Protein AF-A0AA90TBW1-F1 (afdb_monomer_lite)

pLDDT: mean 72.38, std 15.63, range [43.5, 90.69]

Sequence (102 aa):
MALRRPDPAGAGMTKAARPRGKLILTEPKKVPTLGRPVTGTAKTSTERGKAADEALVASGGMILNKLRLSPEAAAALKQLIDSDGTARDAIQQALIDRAKKV

Radius of gyration: 28.6 Å; chains: 1; bounding box: 70×71×63 Å

Structure (mmCIF, N/CA/C/O backbone):
data_AF-A0AA90TBW1-F1
#
_entry.id   AF-A0AA90TBW1-F1
#
loop_
_atom_site.group_PDB
_atom_site.id
_atom_site.type_symbol
_atom_site.label_atom_id
_atom_site.label_alt_id
_atom_site.label_comp_id
_atom_site.label_asym_id
_atom_site.label_entity_id
_atom_site.label_seq_id
_atom_site.pdbx_PDB_ins_code
_atom_site.Cartn_x
_atom_site.Cartn_y
_atom_site.Cartn_z
_atom_site.occupancy
_atom_site.B_iso_or_equiv
_atom_site.auth_seq_id
_atom_site.auth_comp_id
_atom_site.auth_asym_id
_atom_site.auth_atom_id
_atom_site.pdbx_PDB_model_num
ATOM 1 N N . MET A 1 1 ? -34.415 63.153 -15.811 1.00 43.50 1 MET A N 1
ATOM 2 C CA . MET A 1 1 ? -34.084 62.848 -17.218 1.00 43.50 1 MET A CA 1
ATOM 3 C C . MET A 1 1 ? -33.098 61.691 -17.209 1.00 43.50 1 MET A C 1
ATOM 5 O O . MET A 1 1 ? -32.067 61.848 -16.581 1.00 43.50 1 MET A O 1
ATOM 9 N N . ALA A 1 2 ? -33.508 60.537 -17.756 1.00 48.28 2 ALA A N 1
ATOM 10 C CA . ALA A 1 2 ? -32.704 59.490 -18.414 1.00 48.28 2 ALA A CA 1
ATOM 11 C C . ALA A 1 2 ? -31.243 59.237 -17.935 1.00 48.28 2 ALA A C 1
ATOM 13 O O . ALA A 1 2 ? -30.430 60.141 -17.977 1.00 48.28 2 ALA A O 1
ATOM 14 N N . LEU A 1 3 ? -30.769 58.033 -17.588 1.00 53.44 3 LEU A N 1
ATOM 15 C CA . LEU A 1 3 ? -31.216 56.670 -17.882 1.00 53.44 3 LEU A CA 1
ATOM 16 C C . LEU A 1 3 ? -30.546 55.668 -16.915 1.00 53.44 3 LEU A C 1
ATOM 18 O O . LEU A 1 3 ? -29.477 55.897 -16.360 1.00 53.44 3 LEU A O 1
ATOM 22 N N . ARG A 1 4 ? -31.253 54.555 -16.742 1.00 51.84 4 ARG A N 1
ATOM 23 C CA . ARG A 1 4 ? -31.024 53.379 -15.896 1.00 51.84 4 ARG A CA 1
ATOM 24 C C . ARG A 1 4 ? -29.643 52.726 -16.073 1.00 51.84 4 ARG A C 1
ATOM 26 O O . ARG A 1 4 ? -29.140 52.646 -17.187 1.00 51.84 4 ARG A O 1
ATOM 33 N N . ARG A 1 5 ? -29.123 52.122 -14.995 1.00 60.97 5 ARG A N 1
ATOM 34 C CA . ARG A 1 5 ? -28.163 51.005 -15.104 1.00 60.97 5 ARG A CA 1
ATOM 35 C C . ARG A 1 5 ? -28.836 49.813 -15.794 1.00 60.97 5 ARG A C 1
ATOM 37 O O . ARG A 1 5 ? -30.025 49.579 -15.561 1.00 60.97 5 ARG A O 1
ATOM 44 N N . PRO A 1 6 ? -28.074 49.057 -16.590 1.00 54.06 6 PRO A N 1
ATOM 45 C CA . PRO A 1 6 ? -27.876 47.654 -16.226 1.00 54.06 6 PRO A CA 1
ATOM 46 C C . PRO A 1 6 ? -26.441 47.156 -16.495 1.00 54.06 6 PRO A C 1
ATOM 48 O O . PRO A 1 6 ? -25.931 47.283 -17.602 1.00 54.06 6 PRO A O 1
ATOM 51 N N . ASP A 1 7 ? -25.830 46.513 -15.500 1.00 57.59 7 ASP A N 1
ATOM 52 C CA . ASP A 1 7 ? -25.017 45.309 -15.742 1.00 57.59 7 ASP A CA 1
ATOM 53 C C . ASP A 1 7 ? -26.019 44.166 -16.019 1.00 57.59 7 ASP A C 1
ATOM 55 O O . ASP A 1 7 ? -27.076 44.181 -15.372 1.00 57.59 7 ASP A O 1
ATOM 59 N N . PRO A 1 8 ? -25.778 43.184 -16.921 1.00 58.44 8 PRO A N 1
ATOM 60 C CA . PRO A 1 8 ? -24.635 42.274 -16.778 1.00 58.44 8 PRO A CA 1
ATOM 61 C C . PRO A 1 8 ? -24.112 41.599 -18.075 1.00 58.44 8 PRO A C 1
ATOM 63 O O . PRO A 1 8 ? -24.698 41.663 -19.148 1.00 58.44 8 PRO A O 1
ATOM 66 N N . ALA A 1 9 ? -23.046 40.817 -17.884 1.00 50.06 9 ALA A N 1
ATOM 67 C CA . ALA A 1 9 ? -22.708 39.601 -18.630 1.00 50.06 9 ALA A CA 1
ATOM 68 C C . ALA A 1 9 ? -22.185 39.722 -20.078 1.00 50.06 9 ALA A C 1
ATOM 70 O O . ALA A 1 9 ? -22.929 39.816 -21.045 1.00 50.06 9 ALA A O 1
ATOM 71 N N . GLY A 1 10 ? -20.881 39.447 -20.198 1.00 51.47 10 GLY A N 1
ATOM 72 C CA . GLY A 1 10 ? -20.390 38.442 -21.141 1.00 51.47 10 GLY A CA 1
ATOM 73 C C . GLY A 1 10 ? -19.922 38.950 -22.500 1.00 51.47 10 GLY A C 1
ATOM 74 O O . GLY A 1 10 ? -20.728 39.184 -23.384 1.00 51.47 10 GLY A O 1
ATOM 75 N N . ALA A 1 11 ? -18.604 38.965 -22.706 1.00 47.88 11 ALA A N 1
ATOM 76 C CA . ALA A 1 11 ? -17.986 38.440 -23.927 1.00 47.88 11 ALA A CA 1
ATOM 77 C C . ALA A 1 11 ? -16.457 38.498 -23.817 1.00 47.88 11 ALA A C 1
ATOM 79 O O . ALA A 1 11 ? -15.847 39.560 -23.845 1.00 47.88 11 ALA A O 1
ATOM 80 N N . GLY A 1 12 ? -15.842 37.319 -23.735 1.00 44.56 12 GLY A N 1
ATOM 81 C CA . GLY A 1 12 ? -14.586 37.052 -24.429 1.00 44.56 12 GLY A CA 1
ATOM 82 C C . GLY A 1 12 ? -13.345 37.810 -23.968 1.00 44.56 12 GLY A C 1
ATOM 83 O O . GLY A 1 12 ? -12.760 38.563 -24.738 1.00 44.56 12 GLY A O 1
ATOM 84 N N . MET A 1 13 ? -12.796 37.439 -22.810 1.00 51.56 13 MET A N 1
ATOM 85 C CA . MET A 1 13 ? -11.335 37.361 -22.716 1.00 51.56 13 MET A CA 1
ATOM 86 C C . MET A 1 13 ? -10.853 36.223 -23.632 1.00 51.56 13 MET A C 1
ATOM 88 O O . MET A 1 13 ? -10.554 35.120 -23.174 1.00 51.56 13 MET A O 1
ATOM 92 N N . THR A 1 14 ? -10.800 36.448 -24.948 1.00 52.12 14 THR A N 1
ATOM 93 C CA . THR A 1 14 ? -10.102 35.539 -25.861 1.00 52.12 14 THR A CA 1
ATOM 94 C C . THR A 1 14 ? -8.611 35.724 -25.630 1.00 52.12 14 THR A C 1
ATOM 96 O O . THR A 1 14 ? -7.961 36.588 -26.217 1.00 52.12 14 THR A O 1
ATOM 99 N N . LYS A 1 15 ? -8.061 34.916 -24.723 1.00 52.66 15 LYS A N 1
ATOM 100 C CA . LYS A 1 15 ? -6.620 34.725 -24.589 1.00 52.66 15 LYS A CA 1
ATOM 101 C C . LYS A 1 15 ? -6.135 34.201 -25.939 1.00 52.66 15 LYS A C 1
ATOM 103 O O . LYS A 1 15 ? -6.470 33.079 -26.313 1.00 52.66 15 LYS A O 1
ATOM 108 N N . ALA A 1 16 ? -5.435 35.055 -26.683 1.00 50.12 16 ALA A N 1
ATOM 109 C CA . ALA A 1 16 ? -4.906 34.760 -28.005 1.00 50.12 16 ALA A CA 1
ATOM 110 C C . ALA A 1 16 ? -4.299 33.351 -28.039 1.00 50.12 16 ALA A C 1
ATOM 112 O O . ALA A 1 16 ? -3.433 33.003 -27.227 1.00 50.12 16 ALA A O 1
ATOM 113 N N . ALA A 1 17 ? -4.796 32.538 -28.970 1.00 54.44 17 ALA A N 1
ATOM 114 C CA . ALA A 1 17 ? -4.221 31.253 -29.303 1.00 54.44 17 ALA A CA 1
ATOM 115 C C . ALA A 1 17 ? -2.739 31.466 -29.635 1.00 54.44 17 ALA A C 1
ATOM 117 O O . ALA A 1 17 ? -2.400 32.145 -30.602 1.00 54.44 17 ALA A O 1
ATOM 118 N N . ARG A 1 18 ? -1.843 30.907 -28.815 1.00 56.75 18 ARG A N 1
ATOM 119 C CA . ARG A 1 18 ? -0.427 30.823 -29.177 1.00 56.75 18 ARG A CA 1
ATOM 120 C C . ARG A 1 18 ? -0.348 29.940 -30.423 1.00 56.75 18 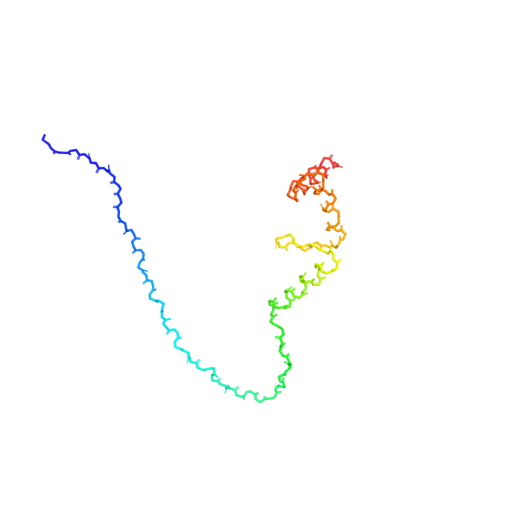ARG A C 1
ATOM 122 O O . ARG A 1 18 ? -0.772 28.784 -30.328 1.00 56.75 18 ARG A O 1
ATOM 129 N N . PRO A 1 19 ? 0.170 30.419 -31.566 1.00 53.47 19 PRO A N 1
ATOM 130 C CA . PRO A 1 19 ? 0.404 29.531 -32.689 1.00 53.47 19 PRO A CA 1
ATOM 131 C C . PRO A 1 19 ? 1.369 28.444 -32.209 1.00 53.47 19 PRO A C 1
ATOM 133 O O . PRO A 1 19 ? 2.465 28.741 -31.728 1.00 53.47 19 PRO A O 1
ATOM 136 N N . ARG A 1 20 ? 0.937 27.178 -32.279 1.00 61.06 20 ARG A N 1
ATOM 137 C CA . ARG A 1 20 ? 1.829 26.028 -32.122 1.00 61.06 20 ARG A CA 1
ATOM 138 C C . ARG A 1 20 ? 2.808 26.095 -33.283 1.00 61.06 20 ARG A C 1
ATOM 140 O O . ARG A 1 20 ? 2.514 25.617 -34.375 1.00 61.06 20 ARG A O 1
ATOM 147 N N . GLY A 1 21 ? 3.936 26.758 -33.036 1.00 48.19 21 GLY A N 1
ATOM 148 C CA . GLY A 1 21 ? 5.085 26.751 -33.918 1.00 48.19 21 GLY A CA 1
ATOM 149 C C . GLY A 1 21 ? 5.361 25.308 -34.303 1.00 48.19 21 GLY A C 1
ATOM 150 O O . GLY A 1 21 ? 5.607 24.456 -33.449 1.00 48.19 21 GLY A O 1
ATOM 151 N N . LYS A 1 22 ? 5.220 25.041 -35.596 1.00 56.44 22 LYS A N 1
ATOM 152 C CA . LYS A 1 22 ? 5.591 23.799 -36.252 1.00 56.44 22 LYS A CA 1
ATOM 153 C C . LYS A 1 22 ? 7.089 23.634 -35.987 1.00 56.44 22 LYS A C 1
ATOM 155 O O . LYS A 1 22 ? 7.893 24.297 -36.633 1.00 56.44 22 LYS A O 1
ATOM 160 N N . LEU A 1 23 ? 7.462 22.846 -34.977 1.00 48.88 23 LEU A N 1
ATOM 161 C CA . LEU A 1 23 ? 8.848 22.436 -34.777 1.00 48.88 23 LEU A CA 1
ATOM 162 C C . LEU A 1 23 ? 9.170 21.503 -35.936 1.00 48.88 23 LEU A C 1
ATOM 164 O O . LEU A 1 23 ? 8.814 20.327 -35.944 1.00 48.88 23 LEU A O 1
ATOM 168 N N . ILE A 1 24 ? 9.735 22.108 -36.973 1.00 48.06 24 ILE A N 1
ATOM 169 C CA . ILE A 1 24 ? 10.308 21.419 -38.111 1.00 48.06 24 ILE A CA 1
ATOM 170 C C . ILE A 1 24 ? 11.357 20.471 -37.533 1.00 48.06 24 ILE A C 1
ATOM 172 O O . ILE A 1 24 ? 12.211 20.880 -36.749 1.00 48.06 24 ILE A O 1
ATOM 176 N N . LEU A 1 25 ? 11.212 19.197 -37.883 1.00 55.00 25 LEU A N 1
ATOM 177 C CA . LEU A 1 25 ? 12.104 18.093 -37.571 1.00 55.00 25 LEU A CA 1
ATOM 178 C C . LEU A 1 25 ? 13.522 18.439 -38.054 1.00 55.00 25 LEU A C 1
ATOM 180 O O . LEU A 1 25 ? 13.876 18.163 -39.194 1.00 55.00 25 LEU A O 1
ATOM 184 N N . THR A 1 26 ? 14.329 19.087 -37.218 1.00 49.47 26 THR A N 1
ATOM 185 C CA . THR A 1 26 ? 15.767 19.199 -37.467 1.00 49.47 26 THR A CA 1
ATOM 186 C C . THR A 1 26 ? 16.428 17.972 -36.870 1.00 49.47 26 THR A C 1
ATOM 188 O O . THR A 1 26 ? 16.428 17.778 -35.653 1.00 49.47 26 THR A O 1
ATOM 191 N N . GLU A 1 27 ? 16.935 17.133 -37.762 1.00 59.56 27 GLU A N 1
ATOM 192 C CA . GLU A 1 27 ? 17.730 15.940 -37.499 1.00 59.56 27 GLU A CA 1
ATOM 193 C C . GLU A 1 27 ? 18.785 16.195 -36.403 1.00 59.56 27 GLU A C 1
ATOM 195 O O . GLU A 1 27 ? 19.454 17.237 -36.423 1.00 59.56 27 GLU A O 1
ATOM 200 N N . PRO A 1 28 ? 18.987 15.276 -35.440 1.00 54.31 28 PRO A N 1
ATOM 201 C CA . PRO A 1 28 ? 20.052 15.442 -34.468 1.00 54.31 28 PRO A CA 1
ATOM 202 C C . PRO A 1 28 ? 21.399 15.291 -35.182 1.00 54.31 28 PRO A C 1
ATOM 204 O O . PRO A 1 28 ? 21.797 14.202 -35.598 1.00 54.31 28 PRO A O 1
ATOM 207 N N . LYS A 1 29 ? 22.115 16.408 -35.318 1.00 50.16 29 LYS A N 1
ATOM 208 C CA . LYS A 1 29 ? 23.479 16.462 -35.844 1.00 50.16 29 LYS A CA 1
ATOM 209 C C . LYS A 1 29 ? 24.378 15.586 -34.961 1.00 50.16 29 LYS A C 1
ATOM 211 O O . LYS A 1 29 ? 24.701 15.943 -33.829 1.00 50.16 29 LYS A O 1
ATOM 216 N N . LYS A 1 30 ? 24.746 14.412 -35.476 1.00 54.69 30 LYS A N 1
ATOM 217 C CA . LYS A 1 30 ? 25.652 13.443 -34.850 1.00 54.69 30 LYS A CA 1
ATOM 218 C C . LYS A 1 30 ? 27.034 14.082 -34.691 1.00 54.69 30 LYS A C 1
ATOM 220 O O . LYS A 1 30 ? 27.796 14.147 -35.648 1.00 54.69 30 LYS A O 1
ATOM 225 N N . VAL A 1 31 ? 27.355 14.560 -33.492 1.00 62.34 31 VAL A N 1
ATOM 226 C CA . VAL A 1 31 ? 28.737 14.884 -33.114 1.00 62.34 31 VAL A CA 1
ATOM 227 C C . VAL A 1 31 ? 29.426 13.581 -32.691 1.00 62.34 31 VAL A C 1
ATOM 229 O O . VAL A 1 31 ? 28.975 12.949 -31.736 1.00 62.34 31 VAL A O 1
ATOM 232 N N . PRO A 1 32 ? 30.465 13.103 -33.402 1.00 51.44 32 PRO A N 1
ATOM 233 C CA . PRO A 1 32 ? 31.151 11.883 -33.016 1.00 51.44 32 PRO A CA 1
ATOM 234 C C . PRO A 1 32 ? 32.158 12.221 -31.917 1.00 51.44 32 PRO A C 1
ATOM 236 O O . PRO A 1 32 ? 33.284 12.630 -32.187 1.00 51.44 32 PRO A O 1
ATOM 239 N N . THR A 1 33 ? 31.768 12.054 -30.657 1.00 59.81 33 THR A N 1
ATOM 240 C CA . THR A 1 33 ? 32.738 11.984 -29.563 1.00 59.81 33 THR A CA 1
ATOM 241 C C . THR A 1 33 ? 33.411 10.614 -29.607 1.00 59.81 33 THR A C 1
ATOM 243 O O . THR A 1 33 ? 32.833 9.592 -29.240 1.00 59.81 33 THR A O 1
ATOM 246 N N . LEU A 1 34 ? 34.645 10.605 -30.110 1.00 59.00 34 LEU A N 1
ATOM 247 C CA . LEU A 1 34 ? 35.592 9.499 -30.005 1.00 59.00 34 LEU A CA 1
ATOM 248 C C . LEU A 1 34 ? 35.720 9.057 -28.534 1.00 59.00 34 LEU A C 1
ATOM 250 O O . LEU A 1 34 ? 36.041 9.870 -27.670 1.00 59.00 34 LEU A O 1
ATOM 254 N N . GLY A 1 35 ? 35.503 7.765 -28.259 1.00 55.38 35 GLY A N 1
ATOM 255 C CA . GLY A 1 35 ? 36.120 7.103 -27.102 1.00 55.38 35 GLY A CA 1
ATOM 256 C C . GLY A 1 35 ? 35.234 6.610 -25.952 1.00 55.38 35 GLY A C 1
ATOM 257 O O . GLY A 1 35 ? 35.791 6.187 -24.943 1.00 55.38 35 GLY A O 1
ATOM 258 N N . ARG A 1 36 ? 33.897 6.585 -26.052 1.00 59.53 36 ARG A N 1
ATOM 259 C CA . ARG A 1 36 ? 33.088 5.768 -25.123 1.00 59.53 36 ARG A CA 1
ATOM 260 C C . ARG A 1 36 ? 32.246 4.754 -25.889 1.00 59.53 36 ARG A C 1
ATOM 262 O O . ARG A 1 36 ? 31.457 5.174 -26.735 1.00 59.53 36 ARG A O 1
ATOM 269 N N . PRO A 1 37 ? 32.390 3.440 -25.622 1.00 55.16 37 PRO A N 1
ATOM 270 C CA . PRO A 1 37 ? 31.460 2.471 -26.173 1.00 55.16 37 PRO A CA 1
ATOM 271 C C . PRO A 1 37 ? 30.054 2.864 -25.726 1.00 55.16 37 PRO A C 1
ATOM 273 O O . PRO A 1 37 ? 29.856 3.314 -24.594 1.00 55.16 37 PRO A O 1
ATOM 276 N N . VAL A 1 38 ? 29.089 2.719 -26.632 1.00 60.94 38 VAL A N 1
ATOM 277 C CA . VAL A 1 38 ? 27.666 2.849 -26.328 1.00 60.94 38 VAL A CA 1
ATOM 278 C C . VAL A 1 38 ? 27.335 1.721 -25.355 1.00 60.94 38 VAL A C 1
ATOM 280 O O . VAL A 1 38 ? 26.957 0.625 -25.756 1.00 60.94 38 VAL A O 1
ATOM 283 N N . THR A 1 39 ? 27.564 1.943 -24.063 1.00 63.06 39 THR A N 1
ATOM 284 C CA . THR A 1 39 ? 27.059 1.060 -23.017 1.00 63.06 39 THR A CA 1
ATOM 285 C C . THR A 1 39 ? 25.554 1.023 -23.207 1.00 63.06 39 THR A C 1
ATOM 287 O O . THR A 1 39 ? 24.924 2.084 -23.212 1.00 63.06 39 THR A O 1
ATOM 290 N N . GLY A 1 40 ? 25.036 -0.178 -23.483 1.00 60.91 40 GLY A N 1
ATOM 291 C CA . GLY A 1 40 ? 23.674 -0.424 -23.948 1.00 60.91 40 GLY A CA 1
ATOM 292 C C . GLY A 1 40 ? 22.636 0.409 -23.210 1.00 60.91 40 GLY A C 1
ATOM 293 O O . GLY A 1 40 ? 22.802 0.649 -22.019 1.00 60.91 40 GLY A O 1
ATOM 294 N N . THR A 1 41 ? 21.622 0.874 -23.952 1.00 66.44 41 THR A N 1
ATOM 295 C CA . THR A 1 41 ? 20.487 1.717 -23.516 1.00 66.44 41 THR A CA 1
ATOM 296 C C . THR A 1 41 ? 20.518 2.045 -22.024 1.00 66.44 41 THR A C 1
ATOM 298 O O . THR A 1 41 ? 19.894 1.361 -21.208 1.00 66.44 41 THR A O 1
ATOM 301 N N . ALA A 1 42 ? 21.321 3.047 -21.656 1.00 71.75 42 ALA A N 1
ATOM 302 C CA . ALA A 1 42 ? 21.441 3.454 -20.269 1.00 71.75 42 ALA A CA 1
ATOM 303 C C . ALA A 1 42 ? 20.060 3.923 -19.806 1.00 71.75 42 ALA A C 1
ATOM 305 O O . ALA A 1 42 ? 19.517 4.877 -20.364 1.00 71.75 42 ALA A O 1
ATOM 306 N N . LYS A 1 43 ? 19.486 3.227 -18.816 1.00 77.19 43 LYS A N 1
ATOM 307 C CA . LYS A 1 43 ? 18.144 3.545 -18.326 1.00 77.19 43 LYS A CA 1
ATOM 308 C C . LYS A 1 43 ? 18.088 5.002 -17.882 1.00 77.19 43 LYS A C 1
ATOM 310 O O . LYS A 1 43 ? 18.922 5.450 -17.085 1.00 77.19 43 LYS A O 1
ATOM 315 N N . THR A 1 44 ? 17.083 5.730 -18.353 1.00 84.81 44 THR A N 1
ATOM 316 C CA . THR A 1 44 ? 16.848 7.107 -17.913 1.00 84.81 44 THR A CA 1
ATOM 317 C C . THR A 1 44 ? 16.512 7.135 -16.415 1.00 84.81 44 THR A C 1
ATOM 319 O O . THR A 1 44 ? 16.130 6.127 -15.815 1.00 84.81 44 THR A O 1
ATOM 322 N N . SER A 1 45 ? 16.677 8.287 -15.754 1.00 80.75 45 SER A N 1
ATOM 323 C CA . SER A 1 45 ? 16.353 8.421 -14.319 1.00 80.75 45 SER A CA 1
ATOM 324 C C . SER A 1 45 ? 14.918 7.968 -14.006 1.00 80.75 45 SER A C 1
ATOM 326 O O . SER A 1 45 ? 14.674 7.262 -13.029 1.00 80.75 45 SER A O 1
ATOM 328 N N . THR A 1 46 ? 13.983 8.292 -14.899 1.00 84.56 46 THR A N 1
ATOM 329 C CA . THR A 1 46 ? 12.574 7.905 -14.803 1.00 84.56 46 THR A CA 1
ATOM 330 C C . THR A 1 46 ? 12.367 6.401 -14.964 1.00 84.56 46 THR A C 1
ATOM 332 O O . THR A 1 46 ? 11.614 5.811 -14.197 1.00 84.56 46 THR A O 1
ATOM 335 N N . GLU A 1 47 ? 13.047 5.758 -15.915 1.00 83.56 47 GLU A N 1
ATOM 336 C CA . GLU A 1 47 ? 12.979 4.299 -16.103 1.00 83.56 47 GLU A CA 1
ATOM 337 C C . GLU A 1 47 ? 13.534 3.536 -14.903 1.00 83.56 47 GLU A C 1
ATOM 339 O O . GLU A 1 47 ? 12.976 2.517 -14.505 1.00 83.56 47 GLU A O 1
ATOM 344 N N . ARG A 1 48 ? 14.608 4.042 -14.289 1.00 84.38 48 ARG A N 1
ATOM 345 C CA . ARG A 1 48 ? 15.141 3.460 -13.050 1.00 84.38 48 ARG A CA 1
ATOM 346 C C . ARG A 1 48 ? 14.147 3.586 -11.898 1.00 84.38 48 ARG A C 1
ATOM 348 O O . ARG A 1 48 ? 13.970 2.624 -11.159 1.00 84.38 48 ARG A O 1
ATOM 355 N N . GLY A 1 49 ? 13.485 4.738 -11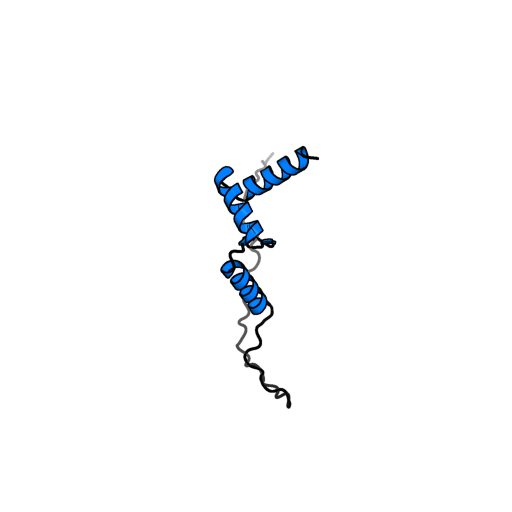.776 1.00 84.50 49 GLY A N 1
ATOM 356 C CA . GLY A 1 49 ? 12.429 4.953 -10.785 1.00 84.50 49 GLY A CA 1
ATOM 357 C C . GLY A 1 49 ? 11.265 3.978 -10.958 1.00 84.50 49 GLY A C 1
ATOM 358 O O . GLY A 1 49 ? 10.909 3.293 -10.006 1.00 84.50 49 GLY A O 1
ATOM 359 N N . LYS A 1 50 ? 10.756 3.841 -12.188 1.00 85.00 50 LYS A N 1
ATOM 360 C CA . LYS A 1 50 ? 9.683 2.889 -12.513 1.00 85.00 50 LYS A CA 1
ATOM 361 C C . LYS A 1 50 ? 10.072 1.445 -12.218 1.00 85.00 50 LYS A C 1
ATOM 363 O O . LYS A 1 50 ? 9.304 0.741 -11.583 1.00 85.00 50 LYS A O 1
ATOM 368 N N . ALA A 1 51 ? 11.277 1.025 -12.600 1.00 85.25 51 ALA A N 1
ATOM 369 C CA . ALA A 1 51 ? 11.746 -0.330 -12.318 1.00 85.25 51 ALA A CA 1
ATOM 370 C C . ALA A 1 51 ? 11.845 -0.616 -10.807 1.00 85.25 51 ALA A C 1
ATOM 372 O O . ALA A 1 51 ? 11.562 -1.727 -10.368 1.00 85.25 51 ALA A O 1
ATOM 373 N N . ALA A 1 52 ? 12.232 0.378 -10.000 1.00 83.75 52 ALA A N 1
ATOM 374 C CA . ALA A 1 52 ? 12.251 0.245 -8.544 1.00 83.75 52 ALA A CA 1
ATOM 375 C C . ALA A 1 52 ? 10.833 0.171 -7.952 1.00 83.75 52 ALA A C 1
ATOM 377 O O . ALA A 1 52 ? 10.591 -0.613 -7.037 1.00 83.75 52 ALA A O 1
ATOM 378 N N . ASP A 1 53 ? 9.900 0.957 -8.489 1.00 85.44 53 ASP A N 1
ATOM 379 C CA . ASP A 1 53 ? 8.491 0.929 -8.095 1.00 85.44 53 ASP A CA 1
ATOM 380 C C . ASP A 1 53 ? 7.835 -0.417 -8.455 1.00 85.44 53 ASP A C 1
ATOM 382 O O . ASP A 1 53 ? 7.152 -1.017 -7.628 1.00 85.44 53 ASP A O 1
ATOM 386 N N . GLU A 1 54 ? 8.111 -0.944 -9.649 1.00 85.12 54 GLU A N 1
ATOM 387 C CA . GLU A 1 54 ? 7.662 -2.267 -10.098 1.00 85.12 54 GLU A CA 1
ATOM 388 C C . GLU A 1 54 ? 8.226 -3.388 -9.217 1.00 85.12 54 GLU A C 1
ATOM 390 O O . GLU A 1 54 ? 7.482 -4.277 -8.806 1.00 85.12 54 GLU A O 1
ATOM 395 N N . ALA A 1 55 ? 9.513 -3.328 -8.858 1.00 86.81 55 ALA A N 1
ATOM 396 C CA . ALA A 1 55 ? 10.126 -4.293 -7.944 1.00 86.81 55 ALA A CA 1
ATOM 397 C C . ALA A 1 55 ? 9.508 -4.239 -6.534 1.00 86.81 55 ALA A C 1
ATOM 399 O O . ALA A 1 55 ? 9.325 -5.270 -5.880 1.00 86.81 55 ALA A O 1
ATOM 400 N N . LEU A 1 56 ? 9.146 -3.044 -6.063 1.00 86.44 56 LEU A N 1
ATOM 401 C CA . LEU A 1 56 ? 8.472 -2.870 -4.780 1.00 86.44 56 LEU A CA 1
ATOM 402 C C . LEU A 1 56 ? 7.067 -3.479 -4.796 1.00 86.44 56 LEU A C 1
ATOM 404 O O . LEU A 1 56 ? 6.694 -4.171 -3.856 1.00 86.44 56 LEU A O 1
ATOM 408 N N . VAL A 1 57 ? 6.307 -3.290 -5.873 1.00 84.88 57 VAL A N 1
ATOM 409 C CA . VAL A 1 57 ? 4.983 -3.912 -6.011 1.00 84.88 57 VAL A CA 1
ATOM 410 C C . VAL A 1 57 ? 5.097 -5.433 -6.161 1.00 84.88 57 VAL A C 1
ATOM 412 O O . VAL A 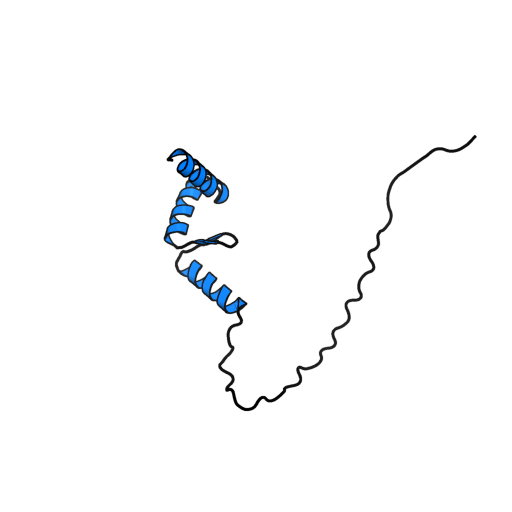1 57 ? 4.344 -6.165 -5.522 1.00 84.88 57 VAL A O 1
ATOM 415 N N . ALA A 1 58 ? 6.071 -5.929 -6.931 1.00 83.94 58 ALA A N 1
ATOM 416 C CA . ALA A 1 58 ? 6.307 -7.365 -7.111 1.00 83.94 58 ALA A CA 1
ATOM 417 C C . ALA A 1 58 ? 6.681 -8.084 -5.803 1.00 83.94 58 ALA A C 1
ATOM 419 O O . ALA A 1 58 ? 6.306 -9.235 -5.603 1.00 83.94 58 ALA A O 1
ATOM 420 N N . SER A 1 59 ? 7.374 -7.399 -4.890 1.00 80.19 59 SER A N 1
ATOM 421 C CA . SER A 1 59 ? 7.690 -7.918 -3.549 1.00 80.19 59 SER A CA 1
ATOM 422 C C . SER A 1 59 ? 6.526 -7.821 -2.551 1.00 80.19 59 SER A C 1
ATOM 424 O O . SER A 1 59 ? 6.686 -8.185 -1.388 1.00 80.19 59 SER A O 1
ATOM 426 N N . GLY A 1 60 ? 5.348 -7.354 -2.982 1.00 83.12 60 GLY A N 1
ATOM 427 C CA . GLY A 1 60 ? 4.161 -7.204 -2.137 1.00 83.12 60 GLY A CA 1
ATOM 428 C C . GLY A 1 60 ? 4.089 -5.877 -1.379 1.00 83.12 60 GLY A C 1
ATOM 429 O O . GLY A 1 60 ? 3.198 -5.699 -0.549 1.00 83.12 60 GLY A O 1
ATOM 430 N N . GLY A 1 61 ? 4.996 -4.940 -1.661 1.00 86.88 61 GLY A N 1
ATOM 431 C CA . GLY A 1 61 ? 4.902 -3.559 -1.202 1.00 86.88 61 GLY A CA 1
ATOM 432 C C . GLY A 1 61 ? 3.767 -2.793 -1.886 1.00 86.88 61 GLY A C 1
ATOM 433 O O . GLY A 1 61 ? 3.125 -3.261 -2.828 1.00 86.88 61 GLY A O 1
ATOM 434 N N . MET A 1 62 ? 3.515 -1.578 -1.407 1.00 86.62 62 MET A N 1
ATOM 435 C CA . MET A 1 62 ? 2.468 -0.706 -1.943 1.00 86.62 62 MET A CA 1
ATOM 436 C C . MET A 1 62 ? 2.986 0.720 -2.092 1.00 86.62 62 MET A C 1
ATOM 438 O O . MET A 1 62 ? 3.731 1.213 -1.250 1.00 86.62 62 MET A O 1
ATOM 442 N N . ILE A 1 63 ? 2.562 1.405 -3.153 1.00 86.00 63 ILE A N 1
ATOM 443 C CA . ILE A 1 63 ? 2.860 2.823 -3.351 1.00 86.00 63 ILE A CA 1
ATOM 444 C C . ILE A 1 63 ? 1.598 3.628 -3.058 1.00 86.00 63 ILE A C 1
ATOM 446 O O . ILE A 1 63 ? 0.604 3.527 -3.772 1.00 86.00 63 ILE A O 1
ATOM 450 N N . LEU A 1 64 ? 1.651 4.449 -2.010 1.00 84.06 64 LEU A N 1
ATOM 451 C CA . LEU A 1 64 ? 0.626 5.432 -1.676 1.00 84.06 64 LEU A CA 1
ATOM 452 C C . LEU A 1 64 ? 1.093 6.821 -2.099 1.00 84.06 64 LEU A C 1
ATOM 454 O O . LEU A 1 64 ? 1.800 7.508 -1.360 1.00 84.06 64 LEU A O 1
ATOM 458 N N . ASN A 1 65 ? 0.645 7.272 -3.269 1.00 83.81 65 ASN A N 1
ATOM 459 C CA . ASN A 1 65 ? 0.915 8.607 -3.804 1.00 83.81 65 ASN A CA 1
ATOM 460 C C . ASN A 1 65 ? 2.426 8.862 -4.023 1.00 83.81 65 ASN A C 1
ATOM 462 O O . ASN A 1 65 ? 2.935 8.631 -5.114 1.00 83.81 65 ASN A O 1
ATOM 466 N N . LYS A 1 66 ? 3.162 9.282 -2.985 1.00 83.06 66 LYS A N 1
ATOM 467 C CA . LYS A 1 66 ? 4.632 9.440 -2.989 1.00 83.06 66 LYS A CA 1
ATOM 468 C C . LYS A 1 66 ? 5.350 8.515 -2.000 1.00 83.06 66 LYS A C 1
ATOM 470 O O . LYS A 1 66 ? 6.576 8.454 -2.007 1.00 83.06 66 LYS A O 1
ATOM 475 N N . LEU A 1 67 ? 4.605 7.839 -1.127 1.00 84.38 67 LEU A N 1
ATOM 476 C CA . LEU A 1 67 ? 5.138 6.949 -0.106 1.00 84.38 67 LEU A CA 1
ATOM 477 C C . LEU A 1 67 ? 5.255 5.535 -0.654 1.00 84.38 67 LEU A C 1
ATOM 479 O O . LEU A 1 67 ? 4.320 4.997 -1.241 1.00 84.38 67 LEU A O 1
ATOM 483 N N . ARG A 1 68 ? 6.414 4.936 -0.414 1.00 90.06 68 ARG A N 1
ATOM 484 C CA . ARG A 1 68 ? 6.707 3.540 -0.709 1.00 90.06 68 ARG A CA 1
ATOM 485 C C . ARG A 1 68 ? 6.607 2.762 0.592 1.00 90.06 68 ARG A C 1
ATOM 487 O O . ARG A 1 68 ? 7.397 2.991 1.503 1.00 90.06 68 ARG A O 1
ATOM 494 N N . LEU A 1 69 ? 5.616 1.890 0.684 1.00 86.75 69 LEU A N 1
ATOM 495 C CA . LEU A 1 69 ? 5.417 1.011 1.824 1.00 86.75 69 LEU A CA 1
ATOM 496 C C . LEU A 1 69 ? 6.171 -0.293 1.592 1.00 86.75 69 LEU A C 1
ATOM 498 O O . LEU A 1 69 ? 6.094 -0.881 0.509 1.00 86.75 69 LEU A O 1
ATOM 502 N N . SER A 1 70 ? 6.872 -0.749 2.629 1.00 87.69 70 SER A N 1
ATOM 503 C CA . SER A 1 70 ? 7.407 -2.106 2.668 1.00 87.69 70 SER A CA 1
ATOM 504 C C . SER A 1 70 ? 6.262 -3.130 2.598 1.00 87.69 70 SER A C 1
ATOM 506 O O . SER A 1 70 ? 5.115 -2.788 2.902 1.00 87.69 70 SER A O 1
ATOM 508 N N . PRO A 1 71 ? 6.542 -4.390 2.232 1.00 87.44 71 PRO A N 1
ATOM 509 C CA . PRO A 1 71 ? 5.518 -5.434 2.171 1.00 87.44 71 PRO A CA 1
ATOM 510 C C . PRO A 1 71 ? 4.765 -5.625 3.495 1.00 87.44 71 PRO A C 1
ATOM 512 O O . PRO A 1 71 ? 3.547 -5.772 3.501 1.00 87.44 71 PRO A O 1
ATOM 515 N N . GLU A 1 72 ? 5.470 -5.542 4.626 1.00 86.56 72 GLU A N 1
ATOM 516 C CA . GLU A 1 72 ? 4.876 -5.640 5.965 1.00 86.56 72 GLU A CA 1
ATOM 517 C C . GLU A 1 72 ? 3.922 -4.472 6.255 1.00 86.56 72 GLU A C 1
ATOM 519 O O . GLU A 1 72 ? 2.784 -4.680 6.673 1.00 86.56 72 GLU A O 1
ATOM 524 N N . ALA A 1 73 ? 4.342 -3.240 5.949 1.00 85.75 73 ALA A N 1
ATOM 525 C CA . ALA A 1 73 ? 3.498 -2.060 6.118 1.00 85.75 73 ALA A CA 1
ATOM 526 C C . ALA A 1 73 ? 2.282 -2.085 5.177 1.00 85.75 73 ALA A C 1
ATOM 528 O O . ALA A 1 73 ? 1.190 -1.671 5.561 1.00 85.75 73 ALA A O 1
ATOM 529 N N . ALA A 1 74 ? 2.449 -2.596 3.955 1.00 87.81 74 ALA A N 1
ATOM 530 C CA . ALA A 1 74 ? 1.358 -2.779 3.006 1.00 87.81 74 ALA A CA 1
ATOM 531 C C . ALA A 1 74 ? 0.350 -3.837 3.488 1.00 87.81 74 ALA A C 1
ATOM 533 O O . ALA A 1 74 ? -0.855 -3.642 3.335 1.00 87.81 74 ALA A O 1
ATOM 534 N N . ALA A 1 75 ? 0.818 -4.933 4.092 1.00 88.00 75 ALA A N 1
ATOM 535 C CA . ALA A 1 75 ? -0.042 -5.956 4.680 1.00 88.00 75 ALA A CA 1
ATOM 536 C C . ALA A 1 75 ? -0.827 -5.419 5.886 1.00 88.00 75 AL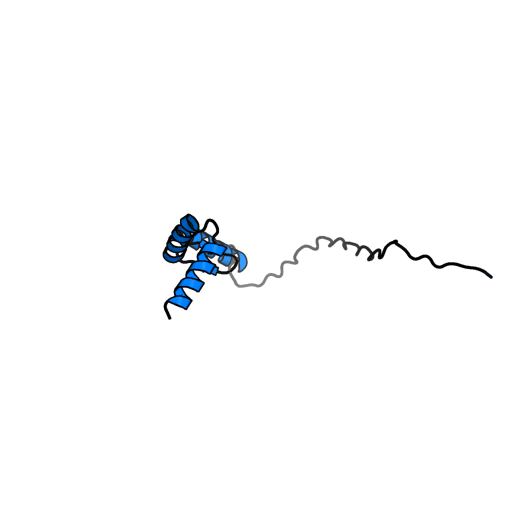A A C 1
ATOM 538 O O . ALA A 1 75 ? -2.045 -5.584 5.937 1.00 88.00 75 ALA A O 1
ATOM 539 N N . ALA A 1 76 ? -0.160 -4.713 6.803 1.00 87.44 76 ALA A N 1
ATOM 540 C CA . ALA A 1 76 ? -0.812 -4.064 7.939 1.00 87.44 76 ALA A CA 1
ATOM 541 C C . ALA A 1 76 ? -1.867 -3.044 7.481 1.00 87.44 76 ALA A C 1
ATOM 543 O O . ALA A 1 76 ? -2.976 -3.009 8.007 1.00 87.44 76 ALA A O 1
ATOM 544 N N . LEU A 1 77 ? -1.560 -2.252 6.450 1.00 85.00 77 LEU A N 1
ATOM 545 C CA . LEU A 1 77 ? -2.521 -1.304 5.899 1.00 85.00 77 LEU A CA 1
ATOM 546 C C . LEU A 1 77 ? -3.735 -2.001 5.276 1.00 85.00 77 LEU A C 1
ATOM 548 O O . LEU A 1 77 ? -4.848 -1.524 5.460 1.00 85.00 77 LEU A O 1
ATOM 552 N N . LYS A 1 78 ? -3.550 -3.118 4.564 1.00 86.75 78 LYS A N 1
ATOM 553 C CA . LYS A 1 78 ? -4.678 -3.895 4.022 1.00 86.75 78 LYS A CA 1
ATOM 554 C C . LYS A 1 78 ? -5.614 -4.378 5.129 1.00 86.75 78 LYS A C 1
ATOM 556 O O . LYS A 1 78 ? -6.816 -4.200 5.000 1.00 86.75 78 LYS A O 1
ATOM 561 N N . GLN A 1 79 ? -5.064 -4.877 6.235 1.00 87.81 79 GLN A N 1
ATOM 562 C CA . GLN A 1 79 ? -5.867 -5.293 7.391 1.00 87.81 79 GLN A CA 1
ATOM 563 C C . GLN A 1 79 ? -6.680 -4.133 7.986 1.00 87.81 79 GLN A C 1
ATOM 565 O O . GLN A 1 79 ? -7.831 -4.319 8.376 1.00 87.81 79 GLN A O 1
ATOM 570 N N . LEU A 1 80 ? -6.104 -2.927 8.032 1.00 84.62 80 LEU A N 1
ATOM 571 C CA . LEU A 1 80 ? -6.826 -1.734 8.485 1.00 84.62 80 LEU A CA 1
ATOM 572 C C . LEU A 1 80 ? -7.909 -1.304 7.481 1.00 84.62 80 LEU A C 1
ATOM 574 O O . LEU A 1 80 ? -9.014 -0.950 7.880 1.00 84.62 80 LEU A O 1
ATOM 578 N N . ILE A 1 81 ? -7.632 -1.384 6.175 1.00 87.88 81 ILE A N 1
ATOM 579 C CA . ILE A 1 81 ? -8.615 -1.079 5.121 1.00 87.88 81 ILE A CA 1
ATOM 580 C C . ILE A 1 81 ? -9.828 -2.006 5.208 1.00 87.88 81 ILE A C 1
ATOM 582 O O . ILE A 1 81 ? -10.947 -1.531 5.038 1.00 87.88 81 ILE A O 1
ATOM 586 N N . ASP A 1 82 ? -9.626 -3.291 5.499 1.00 84.50 82 ASP A N 1
ATOM 587 C CA . ASP A 1 82 ? -10.732 -4.247 5.640 1.00 84.50 82 ASP A CA 1
ATOM 588 C C . ASP A 1 82 ? -11.699 -3.858 6.775 1.00 84.50 82 ASP A C 1
ATOM 590 O O . ASP A 1 82 ? -12.875 -4.218 6.733 1.00 84.50 82 ASP A O 1
ATOM 594 N N . SER A 1 83 ? -11.225 -3.091 7.763 1.00 79.25 83 SER A N 1
ATOM 595 C CA . SER A 1 83 ? -12.031 -2.608 8.893 1.00 79.25 83 SER A CA 1
ATOM 596 C C . SER A 1 83 ? -12.668 -1.237 8.629 1.00 79.25 83 SER A C 1
ATOM 598 O O . SER A 1 83 ? -13.841 -1.037 8.937 1.00 79.25 83 SER A O 1
ATOM 600 N N . ASP A 1 84 ? -11.915 -0.302 8.038 1.00 77.56 84 ASP A N 1
ATOM 601 C CA . ASP A 1 84 ? -12.303 1.115 7.911 1.00 77.56 84 ASP A CA 1
ATOM 602 C C . ASP A 1 84 ? -12.799 1.506 6.503 1.00 77.56 84 ASP A C 1
ATOM 604 O O . ASP A 1 84 ? -13.180 2.650 6.251 1.00 77.56 84 ASP A O 1
ATOM 608 N N . GLY A 1 85 ? -12.790 0.570 5.553 1.00 80.38 85 GLY A N 1
ATOM 609 C CA . GLY A 1 85 ? -13.311 0.719 4.193 1.00 80.38 85 GLY A CA 1
ATOM 610 C C . GLY A 1 85 ? -12.392 1.479 3.232 1.00 80.38 85 GLY A C 1
ATOM 611 O O . GLY A 1 85 ? -12.252 1.079 2.075 1.00 80.38 85 GLY A O 1
ATOM 612 N N . THR A 1 86 ? -11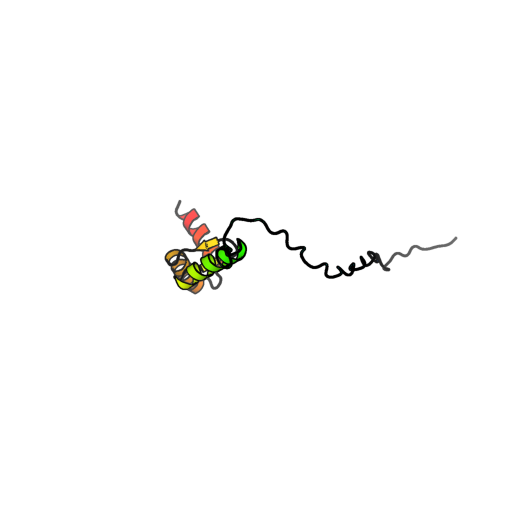.729 2.553 3.677 1.00 85.56 86 THR A N 1
ATOM 613 C CA . THR A 1 86 ? -10.762 3.293 2.847 1.00 85.56 86 THR A CA 1
ATOM 614 C C . THR A 1 86 ? -9.382 3.387 3.490 1.00 85.56 86 THR A C 1
ATOM 616 O O . THR A 1 86 ? -9.233 3.506 4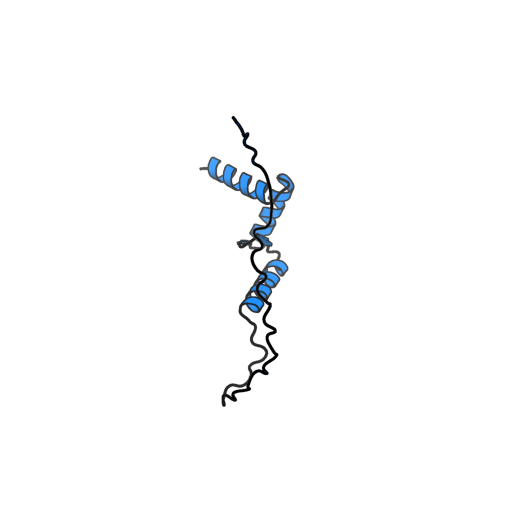.702 1.00 85.56 86 THR A O 1
ATOM 619 N N . ALA A 1 87 ? -8.336 3.410 2.654 1.00 82.38 87 ALA A N 1
ATOM 620 C CA . ALA A 1 87 ? -6.951 3.567 3.112 1.00 82.38 87 ALA A CA 1
ATOM 621 C C . ALA A 1 87 ? -6.721 4.874 3.880 1.00 82.38 87 ALA A C 1
ATOM 623 O O . ALA A 1 87 ? -5.876 4.932 4.770 1.00 82.38 87 ALA A O 1
ATOM 624 N N . ARG A 1 88 ? -7.463 5.932 3.534 1.00 84.25 88 ARG A N 1
ATOM 625 C CA . ARG A 1 88 ? -7.359 7.223 4.213 1.00 84.25 88 ARG A CA 1
ATOM 626 C C . ARG A 1 88 ? -7.921 7.137 5.628 1.00 84.25 88 ARG A C 1
ATOM 628 O O . ARG A 1 88 ? -7.258 7.604 6.550 1.00 84.25 88 ARG A O 1
ATOM 635 N N . ASP A 1 89 ? -9.099 6.540 5.778 1.00 84.56 89 ASP A N 1
ATOM 636 C CA . ASP A 1 89 ? -9.773 6.414 7.071 1.00 84.56 89 ASP A CA 1
ATOM 637 C C . ASP A 1 89 ? -8.995 5.476 7.998 1.00 84.56 89 ASP A C 1
ATOM 639 O O . ASP A 1 89 ? -8.716 5.847 9.136 1.00 84.56 89 ASP A O 1
ATOM 643 N N . ALA A 1 90 ? -8.501 4.356 7.463 1.00 85.31 90 ALA A N 1
ATOM 644 C CA . ALA A 1 90 ? -7.600 3.428 8.146 1.00 85.31 90 ALA A CA 1
ATOM 645 C C . ALA A 1 90 ? -6.355 4.114 8.733 1.00 85.31 90 ALA A C 1
ATOM 647 O O . ALA A 1 90 ? -6.022 3.962 9.910 1.00 85.31 90 ALA A O 1
ATOM 648 N N . ILE A 1 91 ? -5.657 4.915 7.920 1.00 85.88 91 ILE A N 1
ATOM 649 C CA . ILE A 1 91 ? -4.472 5.655 8.377 1.00 85.88 91 ILE A CA 1
ATOM 650 C C . ILE A 1 91 ? -4.867 6.705 9.420 1.00 85.88 91 ILE A C 1
ATOM 652 O O . ILE A 1 91 ? -4.165 6.884 10.415 1.00 85.88 91 ILE A O 1
ATOM 656 N N . GLN A 1 92 ? -5.983 7.403 9.210 1.00 88.12 92 GLN A N 1
ATOM 657 C CA . GLN A 1 92 ? -6.454 8.432 10.127 1.00 88.12 92 GLN A CA 1
ATOM 658 C C . GLN A 1 92 ? -6.808 7.852 11.504 1.00 88.12 92 GLN A C 1
ATOM 660 O O . GLN A 1 92 ? -6.364 8.401 12.512 1.00 88.12 92 GLN A O 1
ATOM 665 N N . GLN A 1 93 ? -7.545 6.740 11.562 1.00 85.94 93 GLN A N 1
ATOM 666 C CA . GLN A 1 93 ? -7.879 6.063 12.818 1.00 85.94 93 GLN A CA 1
ATOM 667 C C . GLN A 1 93 ? -6.628 5.540 13.522 1.00 85.94 93 GLN A C 1
ATOM 669 O O . GLN A 1 93 ? -6.432 5.820 14.704 1.00 85.94 93 GLN A O 1
ATOM 674 N N . ALA A 1 94 ? -5.714 4.895 12.790 1.00 85.62 94 ALA A N 1
ATOM 675 C CA . ALA A 1 94 ? -4.454 4.416 13.356 1.00 85.62 94 ALA A CA 1
ATOM 676 C C . ALA A 1 94 ? -3.621 5.549 13.993 1.00 85.62 94 ALA A C 1
ATOM 678 O O . ALA A 1 94 ? -3.020 5.361 15.055 1.00 85.62 94 ALA A O 1
ATOM 679 N N . LEU A 1 95 ? -3.604 6.741 13.382 1.00 87.94 95 LEU A N 1
ATOM 680 C CA . LEU A 1 95 ? -2.935 7.921 13.941 1.00 87.94 95 LEU A CA 1
ATOM 681 C C . LEU A 1 95 ? -3.637 8.450 15.199 1.00 87.94 95 LEU A C 1
ATOM 683 O O . LEU A 1 95 ? -2.962 8.773 16.178 1.00 87.94 95 LEU A O 1
ATOM 687 N N . ILE A 1 96 ? -4.972 8.514 15.194 1.00 90.62 96 ILE A N 1
ATOM 688 C CA . ILE A 1 96 ? -5.769 8.930 16.356 1.00 90.62 96 ILE A CA 1
ATOM 689 C C . ILE A 1 96 ? -5.538 7.970 17.530 1.00 90.62 96 ILE A C 1
ATOM 691 O O . ILE A 1 96 ? -5.275 8.410 18.648 1.00 90.62 96 ILE A O 1
ATOM 695 N N . ASP A 1 97 ? -5.587 6.664 17.289 1.00 89.12 97 ASP A N 1
ATOM 696 C CA . ASP A 1 97 ? -5.410 5.654 18.331 1.00 89.12 97 ASP A CA 1
ATOM 697 C C . ASP A 1 97 ? -3.985 5.618 18.874 1.00 89.12 97 ASP A C 1
ATOM 699 O O . ASP A 1 97 ? -3.784 5.415 20.073 1.00 89.12 97 ASP A O 1
ATOM 703 N N . ARG A 1 98 ? -2.980 5.871 18.028 1.00 90.31 98 ARG A N 1
ATOM 704 C CA . ARG A 1 98 ? -1.605 6.059 18.495 1.00 90.31 98 ARG A CA 1
ATOM 705 C C . ARG A 1 98 ? -1.487 7.286 19.395 1.00 90.31 98 ARG A C 1
ATOM 707 O O . ARG A 1 98 ? -0.798 7.191 20.402 1.00 90.31 98 ARG A O 1
ATOM 714 N N . ALA A 1 99 ? -2.149 8.392 19.057 1.00 87.88 99 ALA A N 1
ATOM 715 C CA . ALA A 1 99 ? -2.126 9.616 19.855 1.00 87.88 99 ALA A CA 1
ATOM 716 C C . ALA A 1 99 ? -2.842 9.463 21.208 1.00 87.88 99 ALA A C 1
ATOM 718 O O . ALA A 1 99 ? -2.386 10.033 22.188 1.00 87.88 99 ALA A O 1
ATOM 719 N N . LYS A 1 100 ? -3.917 8.665 21.286 1.00 90.69 100 LYS A N 1
ATOM 720 C CA . LYS A 1 100 ? -4.618 8.349 22.550 1.00 90.69 100 LYS A CA 1
ATOM 721 C C . LYS A 1 100 ? -3.830 7.425 23.483 1.00 90.69 100 LYS A C 1
ATOM 723 O O . LYS A 1 100 ? -4.128 7.364 24.669 1.00 90.69 100 LYS A O 1
ATOM 728 N N . LYS A 1 101 ? -2.906 6.632 22.933 1.00 76.12 101 LYS A N 1
ATOM 729 C CA . LYS A 1 101 ? -2.062 5.688 23.686 1.00 76.12 101 LYS A CA 1
ATOM 730 C C . LYS A 1 101 ? -0.815 6.344 24.295 1.00 76.12 101 LYS A C 1
ATOM 732 O O . LYS A 1 101 ? -0.031 5.634 24.921 1.00 76.12 101 LYS A O 1
ATOM 737 N N . VAL A 1 102 ? -0.612 7.642 24.063 1.00 52.28 102 VAL A N 1
ATOM 738 C CA . VAL A 1 102 ? 0.427 8.473 24.693 1.00 52.28 102 VAL A CA 1
ATOM 739 C C . VAL A 1 102 ? -0.182 9.174 25.896 1.00 52.28 102 VAL A C 1
ATOM 741 O O . VAL A 1 102 ? 0.502 9.198 26.939 1.00 52.28 102 VAL A O 1
#

Foldseek 3Di:
DDDDDDDDDDDDPPPDDDPPPPPPDDDPDDDDDPDDDCPPPDQDPVSVVVVVVVVLVVQCWDDDPPDTGHNVRNVVLVVLCVVQVDSVRSVVVVVVVVVVVD

Secondary structure (DSSP, 8-state):
---------------------------------TT----TTPPPHHHHHHHHHHHHHHTT-EEETTEEE-HHHHHHHHHHHHHHSSHHHHHHHHHHHHHHT-